Protein AF-N6Y306-F1 (afdb_monomer)

Structure (mmCIF, N/CA/C/O backbone):
data_AF-N6Y306-F1
#
_entry.id   AF-N6Y306-F1
#
loop_
_atom_site.group_PDB
_atom_site.id
_atom_site.type_symbol
_atom_site.label_atom_id
_atom_site.label_alt_id
_atom_site.label_comp_id
_atom_site.label_asym_id
_atom_site.label_entity_id
_atom_site.label_seq_id
_atom_site.pdbx_PDB_ins_code
_atom_site.Cartn_x
_atom_site.Cartn_y
_atom_site.Cartn_z
_atom_site.occupancy
_atom_site.B_iso_or_equiv
_atom_site.auth_seq_id
_atom_site.auth_comp_id
_atom_site.auth_asym_id
_atom_site.auth_atom_id
_atom_site.pdbx_PDB_model_num
ATOM 1 N N . MET A 1 1 ? 20.147 -18.428 0.862 1.00 45.97 1 MET A N 1
ATOM 2 C CA . MET A 1 1 ? 18.805 -18.594 1.454 1.00 45.97 1 MET A CA 1
ATOM 3 C C . MET A 1 1 ? 18.161 -17.223 1.355 1.00 45.97 1 MET A C 1
ATOM 5 O O . MET A 1 1 ? 18.716 -16.315 1.949 1.00 45.97 1 MET A O 1
ATOM 9 N N . ASN A 1 2 ? 17.146 -17.030 0.504 1.00 63.59 2 ASN A N 1
ATOM 10 C CA . ASN A 1 2 ? 16.482 -15.723 0.406 1.00 63.59 2 ASN A CA 1
ATOM 11 C C . ASN A 1 2 ? 15.569 -15.566 1.619 1.00 63.59 2 ASN A C 1
ATOM 13 O O . ASN A 1 2 ? 14.718 -16.428 1.845 1.00 63.59 2 ASN A O 1
ATOM 17 N N . ASP A 1 3 ? 15.765 -14.494 2.378 1.00 89.31 3 ASP A N 1
ATOM 18 C CA . ASP A 1 3 ? 14.859 -14.102 3.453 1.00 89.31 3 ASP A CA 1
ATOM 19 C C . ASP A 1 3 ? 13.482 -13.689 2.877 1.00 89.31 3 ASP A C 1
ATOM 21 O O . ASP A 1 3 ? 13.338 -13.401 1.681 1.00 89.31 3 ASP A O 1
ATOM 25 N N . LEU A 1 4 ? 12.446 -13.680 3.719 1.00 89.75 4 LEU A N 1
ATOM 26 C CA . LEU A 1 4 ? 11.080 -13.276 3.391 1.00 89.75 4 LEU A CA 1
ATOM 27 C C . LEU A 1 4 ? 11.039 -11.922 2.674 1.00 89.75 4 LEU A C 1
ATOM 29 O O . LEU A 1 4 ? 10.284 -11.775 1.710 1.00 89.75 4 LEU A O 1
ATOM 33 N N . ALA A 1 5 ? 11.849 -10.952 3.108 1.00 91.88 5 ALA A N 1
ATOM 34 C CA . ALA A 1 5 ? 11.883 -9.629 2.496 1.00 91.88 5 ALA A CA 1
ATOM 35 C C . ALA A 1 5 ? 12.309 -9.682 1.019 1.00 91.88 5 ALA A C 1
ATOM 37 O O . ALA A 1 5 ? 11.678 -9.049 0.164 1.00 91.88 5 ALA A O 1
ATOM 38 N N . ASP A 1 6 ? 13.318 -10.492 0.694 1.00 91.81 6 ASP A N 1
ATOM 39 C CA . ASP A 1 6 ? 13.775 -10.692 -0.682 1.00 91.81 6 ASP A CA 1
ATOM 40 C C . ASP A 1 6 ? 12.754 -11.466 -1.512 1.00 91.81 6 ASP A C 1
ATOM 42 O O . ASP A 1 6 ? 12.510 -11.130 -2.673 1.00 91.81 6 ASP A O 1
ATOM 46 N N . GLY A 1 7 ? 12.135 -12.499 -0.934 1.00 95.06 7 GLY A N 1
ATOM 47 C CA . GLY A 1 7 ? 11.074 -13.259 -1.598 1.00 95.06 7 GLY A CA 1
ATOM 48 C C . GLY A 1 7 ? 9.871 -12.381 -1.949 1.00 95.06 7 GLY A C 1
ATOM 49 O O . GLY A 1 7 ? 9.365 -12.429 -3.073 1.00 95.06 7 GLY A O 1
ATOM 50 N N . PHE A 1 8 ? 9.455 -11.523 -1.017 1.00 95.25 8 PHE A N 1
ATOM 51 C CA . PHE A 1 8 ? 8.360 -10.581 -1.218 1.00 95.25 8 PHE A CA 1
ATOM 52 C C . PHE A 1 8 ? 8.678 -9.554 -2.310 1.00 95.25 8 PHE A C 1
ATOM 54 O O . PHE A 1 8 ? 7.864 -9.338 -3.210 1.00 95.25 8 PHE A O 1
ATOM 61 N N . ALA A 1 9 ? 9.879 -8.970 -2.294 1.00 95.69 9 ALA A N 1
ATOM 62 C CA . ALA A 1 9 ? 10.295 -8.021 -3.321 1.00 95.69 9 ALA A CA 1
ATOM 63 C C . ALA A 1 9 ? 10.362 -8.652 -4.719 1.00 95.69 9 ALA A C 1
ATOM 65 O O . ALA A 1 9 ? 9.861 -8.058 -5.673 1.00 95.69 9 ALA A O 1
ATOM 66 N N . HIS A 1 10 ? 10.899 -9.870 -4.848 1.00 96.31 10 HIS A N 1
ATOM 67 C CA . HIS A 1 10 ? 10.896 -10.594 -6.123 1.00 96.31 10 HIS A CA 1
ATOM 68 C C . HIS A 1 10 ? 9.480 -10.884 -6.624 1.00 96.31 10 HIS A C 1
ATOM 70 O O . HIS A 1 10 ? 9.212 -10.732 -7.815 1.00 96.31 10 HIS A O 1
ATOM 76 N N . HIS A 1 11 ? 8.562 -11.265 -5.733 1.00 97.12 11 HIS A N 1
ATOM 77 C CA . HIS A 1 11 ? 7.173 -11.507 -6.110 1.00 97.12 11 HIS A CA 1
ATOM 78 C C . HIS A 1 11 ? 6.500 -10.240 -6.657 1.00 97.12 11 HIS A C 1
ATOM 80 O O . HIS A 1 11 ? 5.864 -10.284 -7.712 1.00 97.12 11 HIS A O 1
ATOM 86 N N . LEU A 1 12 ? 6.681 -9.098 -5.986 1.00 97.44 12 LEU A N 1
ATOM 87 C CA . LEU A 1 12 ? 6.119 -7.830 -6.454 1.00 97.44 12 LEU A CA 1
ATOM 88 C C . LEU A 1 12 ? 6.773 -7.332 -7.746 1.00 97.44 12 LEU A C 1
ATOM 90 O O . LEU A 1 12 ? 6.079 -6.766 -8.588 1.00 97.44 12 LEU A O 1
ATOM 94 N N . LEU A 1 13 ? 8.072 -7.573 -7.943 1.00 97.56 13 LEU A N 1
ATOM 95 C CA . LEU A 1 13 ? 8.738 -7.285 -9.213 1.00 97.56 13 LEU A CA 1
ATOM 96 C C . LEU A 1 13 ? 8.179 -8.128 -10.360 1.00 97.56 13 LEU A C 1
ATOM 98 O O . LEU A 1 13 ? 7.869 -7.572 -11.407 1.00 97.56 13 LEU A O 1
ATOM 102 N N . ALA A 1 14 ? 7.985 -9.434 -10.154 1.00 97.62 14 ALA A N 1
ATOM 103 C CA . ALA A 1 14 ? 7.394 -10.306 -11.168 1.00 97.62 14 ALA A CA 1
ATOM 104 C C . ALA A 1 14 ? 5.977 -9.846 -11.558 1.00 97.62 14 ALA A C 1
ATOM 106 O O . ALA A 1 14 ? 5.601 -9.895 -12.729 1.00 97.62 14 ALA A O 1
ATOM 107 N N . TRP A 1 15 ? 5.203 -9.343 -10.592 1.00 97.62 15 TRP A N 1
ATOM 108 C CA . TRP A 1 15 ? 3.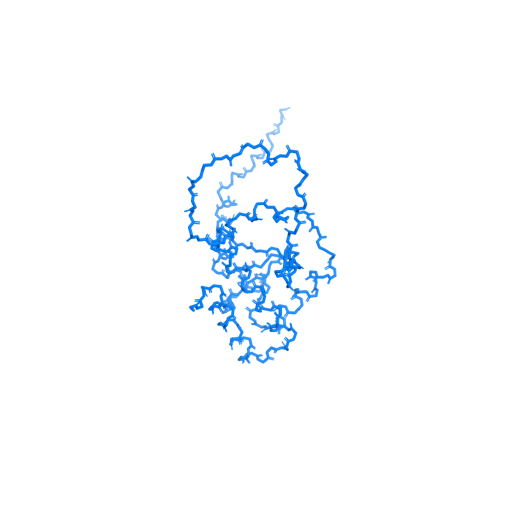909 -8.721 -10.866 1.00 97.62 15 TRP A CA 1
ATOM 109 C C . TRP A 1 15 ? 4.068 -7.423 -11.670 1.00 97.62 15 TRP A C 1
ATOM 111 O O . TRP A 1 15 ? 3.430 -7.261 -12.708 1.00 97.62 15 TRP A O 1
ATOM 121 N N . ALA A 1 16 ? 4.945 -6.514 -11.244 1.00 97.69 16 ALA A N 1
ATOM 122 C CA . ALA A 1 16 ? 5.197 -5.264 -11.959 1.00 97.69 16 ALA A CA 1
ATOM 123 C C . ALA A 1 16 ? 5.674 -5.502 -13.403 1.00 97.69 16 ALA A C 1
ATOM 125 O O . ALA A 1 16 ? 5.264 -4.784 -14.313 1.00 97.69 16 ALA A O 1
ATOM 126 N N . ASP A 1 17 ? 6.486 -6.536 -13.636 1.00 97.19 17 ASP A N 1
ATOM 127 C CA . ASP A 1 17 ? 6.906 -6.959 -14.973 1.00 97.19 17 ASP A CA 1
ATOM 128 C C . ASP A 1 17 ? 5.718 -7.443 -15.816 1.00 97.19 17 ASP A C 1
ATOM 130 O O . ASP A 1 17 ? 5.585 -7.039 -16.972 1.00 97.19 17 ASP A O 1
ATOM 134 N N . ALA A 1 18 ? 4.812 -8.241 -15.241 1.00 97.25 18 ALA A N 1
ATOM 135 C CA . ALA A 1 18 ? 3.587 -8.670 -15.919 1.00 97.25 18 ALA A CA 1
ATOM 136 C C . ALA A 1 18 ? 2.665 -7.489 -16.284 1.00 97.25 18 ALA A C 1
ATOM 138 O O . ALA A 1 18 ? 1.946 -7.552 -17.280 1.00 97.25 18 ALA A O 1
ATOM 139 N N . LEU A 1 19 ? 2.717 -6.401 -15.510 1.00 96.44 19 LEU A N 1
ATOM 140 C CA . LEU A 1 19 ? 2.020 -5.139 -15.781 1.00 96.44 19 LEU A CA 1
ATOM 141 C C . LEU A 1 19 ? 2.816 -4.176 -16.677 1.00 96.44 19 LEU A C 1
ATOM 143 O O . LEU A 1 19 ? 2.358 -3.064 -16.929 1.00 96.44 19 LEU A O 1
ATOM 147 N N . GLN A 1 20 ? 3.990 -4.588 -17.165 1.00 97.50 20 GLN A N 1
ATOM 148 C CA . GLN A 1 20 ? 4.873 -3.786 -18.017 1.00 97.50 20 GLN A CA 1
ATOM 149 C C . GLN A 1 20 ? 5.300 -2.456 -17.370 1.00 97.50 20 GLN A C 1
ATOM 151 O O . GLN A 1 20 ? 5.437 -1.430 -18.039 1.00 97.50 20 GLN A O 1
ATOM 156 N N . ALA A 1 21 ? 5.533 -2.473 -16.056 1.00 97.44 21 ALA A N 1
ATOM 157 C CA . ALA A 1 21 ? 5.920 -1.294 -15.296 1.00 97.44 21 ALA A CA 1
ATOM 158 C C . ALA A 1 21 ? 7.240 -0.661 -15.797 1.00 97.44 21 ALA A C 1
ATOM 160 O O . ALA A 1 21 ? 8.205 -1.374 -16.117 1.00 97.44 21 ALA A O 1
ATOM 161 N N . PRO A 1 22 ? 7.361 0.682 -15.774 1.00 97.25 22 PRO A N 1
ATOM 162 C CA . PRO A 1 22 ? 8.605 1.371 -16.106 1.00 97.25 22 PRO A CA 1
ATOM 163 C C . PRO A 1 22 ? 9.791 0.889 -15.257 1.00 97.25 22 PRO A C 1
ATOM 165 O O . PRO A 1 22 ? 9.647 0.568 -14.077 1.00 97.25 22 PRO A O 1
ATOM 168 N N . ALA A 1 23 ? 11.001 0.881 -15.827 1.00 93.31 23 ALA A N 1
ATOM 169 C CA . ALA A 1 23 ? 12.209 0.448 -15.110 1.00 93.31 23 ALA A CA 1
ATOM 170 C C . ALA A 1 23 ? 12.460 1.254 -13.819 1.00 93.31 23 ALA A C 1
ATOM 172 O O . ALA A 1 23 ? 12.786 0.675 -12.783 1.00 93.31 23 ALA A O 1
ATOM 173 N N . ALA A 1 24 ? 12.229 2.572 -13.857 1.00 92.31 24 ALA A N 1
ATOM 174 C CA . ALA A 1 24 ? 12.344 3.441 -12.685 1.00 92.31 24 ALA A CA 1
ATOM 175 C C . ALA A 1 24 ? 11.340 3.072 -11.574 1.00 92.31 24 ALA A C 1
ATOM 177 O O . ALA A 1 24 ? 11.692 3.085 -10.396 1.00 92.31 24 ALA A O 1
ATOM 178 N N . SER A 1 25 ? 10.114 2.683 -11.943 1.00 96.44 25 SER A N 1
ATOM 179 C CA . SER A 1 25 ? 9.092 2.208 -11.004 1.00 96.44 25 SER A CA 1
ATOM 180 C C . SER A 1 25 ? 9.474 0.876 -10.369 1.00 96.44 25 SER A C 1
ATOM 182 O O . SER A 1 25 ? 9.312 0.709 -9.164 1.00 96.44 25 SER A O 1
ATOM 184 N N . ARG A 1 26 ? 10.034 -0.055 -11.148 1.00 96.06 26 ARG A N 1
ATOM 185 C CA . ARG A 1 26 ? 10.479 -1.367 -10.652 1.00 96.06 26 ARG A CA 1
ATOM 186 C C . ARG A 1 26 ? 11.604 -1.244 -9.624 1.00 96.06 26 ARG A C 1
ATOM 188 O O . ARG A 1 26 ? 11.533 -1.870 -8.570 1.00 96.06 26 ARG A O 1
ATOM 195 N N . ALA A 1 27 ? 12.595 -0.387 -9.879 1.00 90.38 27 ALA A N 1
ATOM 196 C CA . ALA A 1 27 ? 13.688 -0.147 -8.934 1.00 90.38 27 ALA A CA 1
ATOM 197 C C . ALA A 1 27 ? 13.178 0.383 -7.579 1.00 90.38 27 ALA A C 1
ATOM 199 O O . ALA A 1 27 ? 13.559 -0.128 -6.523 1.00 90.38 27 ALA A O 1
ATOM 200 N N . VAL A 1 28 ? 12.268 1.363 -7.612 1.00 94.56 28 VAL A N 1
ATOM 201 C CA . VAL A 1 28 ? 11.642 1.915 -6.402 1.00 94.56 28 VAL A CA 1
ATOM 202 C C . VAL A 1 28 ? 10.768 0.873 -5.700 1.00 94.56 28 VAL A C 1
ATOM 204 O O . VAL A 1 28 ? 10.870 0.718 -4.484 1.00 94.56 28 VAL A O 1
ATOM 207 N N . LEU A 1 29 ? 9.960 0.118 -6.451 1.00 96.75 29 LEU A N 1
ATOM 208 C CA . LEU A 1 29 ? 9.079 -0.915 -5.906 1.00 96.75 29 LEU A CA 1
ATOM 209 C C . LEU A 1 29 ? 9.862 -1.997 -5.158 1.00 96.75 29 LEU A C 1
ATOM 211 O O . LEU A 1 29 ? 9.458 -2.377 -4.066 1.00 96.75 29 LEU A O 1
ATOM 215 N N . ALA A 1 30 ? 10.990 -2.466 -5.698 1.00 93.38 30 ALA A N 1
ATOM 216 C CA . ALA A 1 30 ? 11.820 -3.466 -5.026 1.00 93.38 30 ALA A CA 1
ATOM 217 C C . ALA A 1 30 ? 12.364 -2.975 -3.679 1.00 93.38 30 ALA A C 1
ATOM 219 O O . ALA A 1 30 ? 12.298 -3.705 -2.688 1.00 93.38 30 ALA A O 1
ATOM 220 N N . SER A 1 31 ? 12.875 -1.740 -3.630 1.00 91.44 31 SER A N 1
ATOM 221 C CA . SER A 1 31 ? 13.352 -1.143 -2.377 1.00 91.44 31 SER A CA 1
ATOM 222 C C . SER A 1 31 ? 12.212 -0.991 -1.366 1.00 91.44 31 SER A C 1
ATOM 224 O O . SER A 1 31 ? 12.323 -1.439 -0.224 1.00 91.44 31 SER A O 1
ATOM 226 N N . ALA A 1 32 ? 11.076 -0.442 -1.805 1.00 95.38 32 ALA A N 1
ATOM 227 C CA . ALA A 1 32 ? 9.897 -0.254 -0.968 1.00 95.38 32 ALA A CA 1
ATOM 228 C C . ALA A 1 32 ? 9.340 -1.584 -0.436 1.00 95.38 32 ALA A C 1
ATOM 230 O O . ALA A 1 32 ? 9.010 -1.677 0.742 1.00 95.38 32 ALA A O 1
ATOM 231 N N . ALA A 1 33 ? 9.288 -2.623 -1.274 1.00 95.50 33 ALA A N 1
ATOM 232 C CA . ALA A 1 33 ? 8.800 -3.948 -0.910 1.00 95.50 33 ALA A CA 1
ATOM 233 C C . ALA A 1 33 ? 9.663 -4.598 0.176 1.00 95.50 33 ALA A C 1
ATOM 235 O O . ALA A 1 33 ? 9.122 -5.047 1.186 1.00 95.50 33 ALA A O 1
ATOM 236 N N . ARG A 1 34 ? 10.995 -4.597 0.010 1.00 93.88 34 ARG A N 1
ATOM 237 C CA . ARG A 1 34 ? 11.908 -5.125 1.038 1.00 93.88 34 ARG A CA 1
ATOM 238 C C . ARG A 1 34 ? 11.744 -4.380 2.356 1.00 93.88 34 ARG A C 1
ATOM 240 O O . ARG A 1 34 ? 11.560 -5.007 3.391 1.00 93.88 34 ARG A O 1
ATOM 247 N N . ARG A 1 35 ? 11.757 -3.043 2.322 1.00 93.06 35 ARG A N 1
ATOM 248 C CA . ARG A 1 35 ? 11.661 -2.213 3.535 1.00 93.06 35 ARG A CA 1
ATOM 249 C C . ARG A 1 35 ? 10.311 -2.364 4.227 1.00 93.06 35 ARG A C 1
ATOM 251 O O . ARG A 1 35 ? 10.272 -2.437 5.447 1.00 93.06 35 ARG A O 1
ATOM 258 N N . LEU A 1 36 ? 9.220 -2.477 3.471 1.00 95.12 36 LEU A N 1
ATOM 259 C CA . LEU A 1 36 ? 7.900 -2.765 4.029 1.00 95.12 36 LEU A CA 1
ATOM 260 C C . LEU A 1 36 ? 7.847 -4.157 4.671 1.00 95.12 36 LEU A C 1
ATOM 262 O O . LEU A 1 36 ? 7.261 -4.296 5.742 1.00 95.12 36 LEU A O 1
ATOM 266 N N . ALA A 1 37 ? 8.450 -5.174 4.049 1.00 94.06 37 ALA A N 1
ATOM 267 C CA . ALA A 1 37 ? 8.511 -6.518 4.618 1.00 94.06 37 ALA A CA 1
ATOM 268 C C . ALA A 1 37 ? 9.315 -6.547 5.927 1.00 94.06 37 ALA A C 1
ATOM 270 O O . ALA A 1 37 ? 8.813 -7.077 6.914 1.00 94.06 37 ALA A O 1
ATOM 271 N N . LEU A 1 38 ? 10.490 -5.906 5.958 1.00 92.62 38 LEU A N 1
ATOM 272 C CA . LEU A 1 38 ? 11.317 -5.772 7.166 1.00 92.62 38 LEU A CA 1
ATOM 273 C C . LEU A 1 38 ? 10.594 -4.991 8.273 1.00 92.62 38 LEU A C 1
ATOM 275 O O . LEU A 1 38 ? 10.545 -5.424 9.422 1.00 92.62 38 LEU A O 1
ATOM 279 N N . ALA A 1 39 ? 9.966 -3.866 7.923 1.00 91.06 39 ALA A N 1
ATOM 280 C CA . ALA A 1 39 ? 9.176 -3.091 8.872 1.00 91.06 39 ALA A CA 1
ATOM 281 C C . ALA A 1 39 ? 8.006 -3.924 9.422 1.00 91.06 39 ALA A C 1
ATOM 283 O O . ALA A 1 39 ? 7.726 -3.898 10.617 1.00 91.06 39 ALA A O 1
ATOM 284 N N . THR A 1 40 ? 7.359 -4.723 8.570 1.00 92.50 40 THR A N 1
ATOM 285 C CA . THR A 1 40 ? 6.266 -5.611 8.979 1.00 92.50 40 THR A CA 1
ATOM 286 C C . THR A 1 40 ? 6.741 -6.720 9.915 1.00 92.50 40 THR A C 1
ATOM 288 O O . THR A 1 40 ? 6.062 -6.994 10.905 1.00 92.50 40 THR A O 1
ATOM 291 N N . SER A 1 41 ? 7.898 -7.343 9.657 1.00 90.94 41 SER A N 1
ATOM 292 C CA . SER A 1 41 ? 8.471 -8.339 10.574 1.00 90.94 41 SER A CA 1
ATOM 293 C C . SER A 1 41 ? 8.879 -7.728 11.916 1.00 90.94 41 SER A C 1
ATOM 295 O O . SER A 1 41 ? 8.764 -8.400 12.934 1.00 90.94 41 SER A O 1
ATOM 297 N N . ALA A 1 42 ? 9.255 -6.445 11.932 1.00 88.75 42 ALA A N 1
ATOM 298 C CA . ALA A 1 42 ? 9.495 -5.666 13.149 1.00 88.75 42 ALA A CA 1
ATOM 299 C C . ALA A 1 42 ? 8.201 -5.166 13.837 1.00 88.75 42 ALA A C 1
ATOM 301 O O . ALA A 1 42 ? 8.260 -4.486 14.858 1.00 88.75 42 ALA A O 1
ATOM 302 N N . GLY A 1 43 ? 7.017 -5.499 13.306 1.00 92.12 43 GLY A N 1
ATOM 303 C CA . GLY A 1 43 ? 5.718 -5.169 13.906 1.00 92.12 43 GLY A CA 1
ATOM 304 C C . GLY A 1 43 ? 5.078 -3.865 13.419 1.00 92.12 43 GLY A C 1
ATOM 305 O O . GLY A 1 43 ? 4.007 -3.495 13.904 1.00 92.12 43 GLY A O 1
ATOM 306 N N . HIS A 1 44 ? 5.671 -3.174 12.444 1.00 93.31 44 HIS A N 1
ATOM 307 C CA . HIS A 1 44 ? 5.072 -1.984 11.843 1.00 93.31 44 HIS A CA 1
ATOM 308 C C . HIS A 1 44 ? 3.974 -2.349 10.834 1.00 93.31 44 HIS A C 1
ATOM 310 O O . HIS A 1 44 ? 4.104 -3.256 10.016 1.00 93.31 44 HIS A O 1
ATOM 316 N N . VAL A 1 45 ? 2.875 -1.597 10.851 1.00 95.62 45 VAL A N 1
ATOM 317 C CA . VAL A 1 45 ? 1.730 -1.810 9.944 1.00 95.62 45 VAL A CA 1
ATOM 318 C C . VAL A 1 45 ? 1.967 -1.164 8.571 1.00 95.62 45 VAL A C 1
ATOM 320 O O . VAL A 1 45 ? 1.483 -1.658 7.549 1.00 95.62 45 VAL A O 1
ATOM 323 N N . CYS A 1 46 ? 2.732 -0.073 8.549 1.00 95.50 46 CYS A N 1
ATOM 324 C CA . CYS A 1 46 ? 3.053 0.720 7.370 1.00 95.50 46 CYS A CA 1
ATOM 325 C C . CYS A 1 46 ? 4.430 1.357 7.471 1.00 95.50 46 CYS A C 1
ATOM 327 O O . CYS A 1 46 ? 5.003 1.452 8.555 1.00 95.50 46 CYS A O 1
ATOM 329 N N . ILE A 1 47 ? 4.898 1.884 6.343 1.00 93.62 47 ILE A N 1
ATOM 330 C CA . ILE A 1 47 ? 6.115 2.688 6.260 1.00 93.62 47 ILE A CA 1
ATOM 331 C C . ILE A 1 47 ? 5.823 4.026 5.561 1.00 93.62 47 ILE A C 1
ATOM 333 O O . ILE A 1 47 ? 5.182 4.021 4.507 1.00 93.62 47 ILE A O 1
ATOM 337 N N . PRO A 1 48 ? 6.249 5.180 6.109 1.00 92.19 48 PRO A N 1
ATOM 338 C CA . PRO A 1 48 ? 6.136 6.455 5.404 1.00 92.19 48 PRO A CA 1
ATOM 339 C C . PRO A 1 48 ? 7.102 6.508 4.209 1.00 92.19 48 PRO A C 1
ATOM 341 O O . PRO A 1 48 ? 8.228 6.013 4.296 1.00 92.19 48 PRO A O 1
ATOM 344 N N . LEU A 1 49 ? 6.704 7.147 3.103 1.00 91.88 49 LEU A N 1
ATOM 345 C CA . LEU A 1 49 ? 7.547 7.296 1.908 1.00 91.88 49 LEU A CA 1
ATOM 346 C C . LEU A 1 49 ? 8.847 8.042 2.214 1.00 91.88 49 LEU A C 1
ATOM 348 O O . LEU A 1 49 ? 9.884 7.701 1.656 1.00 91.88 49 LEU A O 1
ATOM 352 N N . ALA A 1 50 ? 8.808 9.000 3.142 1.00 85.44 50 ALA A N 1
ATOM 353 C CA . ALA A 1 50 ? 9.990 9.706 3.630 1.00 85.44 50 ALA A CA 1
ATOM 354 C C . ALA A 1 50 ? 11.071 8.744 4.144 1.00 85.44 50 ALA A C 1
ATOM 356 O O . ALA A 1 50 ? 12.247 8.893 3.819 1.00 85.44 50 ALA A O 1
ATOM 357 N N . ALA A 1 51 ? 10.671 7.689 4.863 1.00 82.25 51 ALA A N 1
ATOM 358 C CA . ALA A 1 51 ? 11.623 6.712 5.360 1.00 82.25 51 ALA A CA 1
ATOM 359 C C . ALA A 1 51 ? 12.277 5.934 4.217 1.00 82.25 51 ALA A C 1
ATOM 361 O O . ALA A 1 51 ? 13.377 5.452 4.420 1.00 82.25 51 ALA A O 1
ATOM 362 N N . LEU A 1 52 ? 11.664 5.794 3.029 1.00 84.31 52 LEU A N 1
ATOM 363 C CA . LEU A 1 52 ? 12.248 5.089 1.868 1.00 84.31 52 LEU A CA 1
ATOM 364 C C . LEU A 1 52 ? 13.501 5.769 1.291 1.00 84.31 52 LEU A C 1
ATOM 366 O O . LEU A 1 52 ? 14.178 5.153 0.468 1.00 84.31 52 LEU A O 1
ATOM 370 N N . ASN A 1 53 ? 13.810 6.996 1.724 1.00 68.81 53 ASN A N 1
ATOM 371 C CA . ASN A 1 53 ? 14.947 7.782 1.247 1.00 68.81 53 ASN A CA 1
ATOM 372 C C . ASN A 1 53 ? 16.287 7.414 1.893 1.00 68.81 53 ASN A C 1
ATOM 374 O O . ASN A 1 53 ? 17.343 7.783 1.382 1.00 68.81 53 ASN A O 1
ATOM 378 N N . GLU A 1 54 ? 16.270 6.701 3.019 1.00 52.78 54 GLU A N 1
ATOM 379 C CA . GLU A 1 54 ? 17.505 6.381 3.725 1.00 52.78 54 GLU A CA 1
ATOM 380 C C . GLU A 1 54 ? 18.257 5.261 3.007 1.00 52.78 54 GLU A C 1
ATOM 382 O O . GLU A 1 54 ? 18.003 4.073 3.203 1.00 52.78 54 GLU A O 1
ATOM 387 N N . GLY A 1 55 ? 19.152 5.700 2.120 1.00 42.84 55 GLY A N 1
ATOM 388 C CA . GLY A 1 55 ? 20.406 5.043 1.794 1.00 42.84 55 GLY A CA 1
ATOM 389 C C . GLY A 1 55 ? 20.282 3.633 1.236 1.00 42.84 55 GLY A C 1
ATOM 390 O O . GLY A 1 55 ? 20.397 2.642 1.951 1.00 42.84 55 GLY A O 1
ATOM 391 N N . GLY A 1 56 ? 20.238 3.528 -0.091 1.00 34.41 56 GLY A N 1
ATOM 392 C CA . GLY A 1 56 ? 20.861 2.397 -0.773 1.00 34.41 56 GLY A CA 1
ATOM 393 C C . GLY A 1 56 ? 22.379 2.422 -0.562 1.00 34.41 56 GLY A C 1
ATOM 394 O O . GLY A 1 56 ? 23.105 2.774 -1.479 1.00 34.41 56 GLY A O 1
ATOM 395 N N . ALA A 1 57 ? 22.840 2.104 0.646 1.00 31.47 57 ALA A N 1
ATOM 396 C CA . ALA A 1 57 ? 24.211 1.755 0.992 1.00 31.47 57 ALA A CA 1
ATOM 397 C C . ALA A 1 57 ? 24.222 1.277 2.448 1.00 31.47 57 ALA A C 1
ATOM 399 O O . ALA A 1 57 ? 23.977 2.055 3.365 1.00 31.47 57 ALA A O 1
ATOM 400 N N . ALA A 1 58 ? 24.582 0.016 2.668 1.00 35.50 58 ALA A N 1
ATOM 401 C CA . ALA A 1 58 ? 25.339 -0.336 3.858 1.00 35.50 58 ALA A CA 1
ATOM 402 C C . ALA A 1 58 ? 26.674 0.431 3.776 1.00 35.50 58 ALA A C 1
ATOM 404 O O . ALA A 1 58 ? 27.651 -0.060 3.219 1.00 35.50 58 ALA A O 1
ATOM 405 N N . GLY A 1 59 ? 26.661 1.694 4.195 1.00 28.12 59 GLY A N 1
ATOM 406 C CA . GLY A 1 59 ? 27.825 2.552 4.342 1.00 28.12 59 GLY A CA 1
ATOM 407 C C . GLY A 1 59 ? 28.029 2.779 5.828 1.00 28.12 59 GLY A C 1
ATOM 408 O O . GLY A 1 59 ? 27.127 3.275 6.493 1.00 28.12 59 GLY A O 1
ATOM 409 N N . GLU A 1 60 ? 29.177 2.324 6.319 1.00 30.00 60 GLU A N 1
ATOM 410 C CA . GLU A 1 60 ? 29.738 2.516 7.656 1.00 30.00 60 GLU A CA 1
ATOM 411 C C . GLU A 1 60 ? 29.054 3.595 8.508 1.00 30.00 60 GLU A C 1
ATOM 413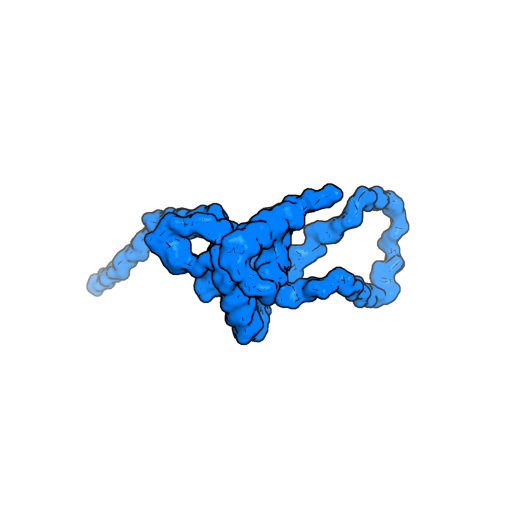 O O . GLU A 1 60 ? 29.262 4.793 8.320 1.00 30.00 60 GLU A O 1
ATOM 418 N N . ILE A 1 61 ? 28.343 3.162 9.550 1.00 37.69 61 ILE A N 1
ATOM 419 C CA . ILE A 1 61 ? 28.239 3.965 10.766 1.00 37.69 61 ILE A CA 1
ATOM 420 C C . ILE A 1 61 ? 29.588 3.827 11.483 1.00 37.69 61 ILE A C 1
ATOM 422 O O . ILE A 1 61 ? 29.731 3.071 12.443 1.00 37.69 61 ILE A O 1
ATOM 426 N N . THR A 1 62 ? 30.614 4.543 11.024 1.00 33.72 62 THR A N 1
ATOM 427 C CA . THR A 1 62 ? 31.743 4.898 11.889 1.00 33.72 62 THR A CA 1
ATOM 428 C C . THR A 1 62 ? 31.258 5.991 12.831 1.00 33.72 62 THR A C 1
ATOM 430 O O . THR A 1 62 ? 31.511 7.180 12.661 1.00 33.72 62 THR A O 1
ATOM 433 N N . ARG A 1 63 ? 30.513 5.581 13.862 1.00 33.12 63 ARG A N 1
ATOM 434 C CA . ARG A 1 63 ? 30.342 6.418 15.044 1.00 33.12 63 ARG A CA 1
ATOM 435 C C . ARG A 1 63 ? 31.690 6.410 15.754 1.00 33.12 63 ARG A C 1
ATOM 437 O O . ARG A 1 63 ? 32.015 5.437 16.429 1.00 33.12 63 ARG A O 1
ATOM 444 N N . GLU A 1 64 ? 32.487 7.462 15.586 1.00 28.72 64 GLU A N 1
ATOM 445 C CA . GLU A 1 64 ? 33.603 7.711 16.497 1.00 28.72 64 GLU A CA 1
ATOM 446 C C . GLU A 1 64 ? 33.046 7.712 17.925 1.00 28.72 64 GLU A C 1
ATOM 448 O O . GLU A 1 64 ? 32.251 8.569 18.319 1.00 28.72 64 GLU A O 1
ATOM 453 N N . VAL A 1 65 ? 33.412 6.690 18.694 1.00 34.56 65 VAL A N 1
ATOM 454 C CA . VAL A 1 65 ? 33.178 6.661 20.132 1.00 34.56 65 VAL A CA 1
ATOM 455 C C . VAL A 1 65 ? 34.293 7.503 20.748 1.00 34.56 65 VAL A C 1
ATOM 457 O O . VAL A 1 65 ? 35.462 7.165 20.552 1.00 34.56 65 VAL A O 1
ATOM 460 N N . PRO A 1 66 ? 33.997 8.591 21.484 1.00 33.59 66 PRO A N 1
ATOM 461 C CA . PRO A 1 66 ? 35.029 9.308 22.217 1.00 33.59 66 PRO A CA 1
ATOM 462 C C . PRO A 1 66 ? 35.741 8.328 23.153 1.00 33.59 66 PRO A C 1
ATOM 464 O O . PRO A 1 66 ? 35.084 7.613 23.913 1.00 33.59 66 PRO A O 1
ATOM 467 N N . ALA A 1 67 ? 37.076 8.315 23.114 1.00 37.25 67 ALA A N 1
ATOM 468 C CA . ALA A 1 67 ? 37.956 7.359 23.800 1.00 37.25 67 ALA A CA 1
ATOM 469 C C . ALA A 1 67 ? 37.819 7.301 25.343 1.00 37.25 67 ALA A C 1
ATOM 471 O O . ALA A 1 67 ? 38.553 6.573 26.000 1.00 37.25 67 ALA A O 1
ATOM 472 N N . ALA A 1 68 ? 36.880 8.041 25.935 1.00 39.56 68 ALA A N 1
ATOM 473 C CA . ALA A 1 68 ? 36.633 8.083 27.371 1.00 39.56 68 ALA A CA 1
ATOM 474 C C . ALA A 1 68 ? 35.710 6.963 27.892 1.00 39.56 68 ALA A C 1
ATOM 476 O O . ALA A 1 68 ? 35.688 6.730 29.094 1.00 39.56 68 ALA A O 1
ATOM 477 N N . PHE A 1 69 ? 34.963 6.265 27.026 1.00 39.12 69 PHE A N 1
ATOM 478 C CA . PHE A 1 69 ? 34.016 5.211 27.442 1.00 39.12 69 PHE A CA 1
ATOM 479 C C . PHE A 1 69 ? 34.529 3.774 27.232 1.00 39.12 69 PHE A C 1
ATOM 481 O O . PHE A 1 69 ? 33.794 2.826 27.482 1.00 39.12 69 PHE A O 1
ATOM 488 N N . ALA A 1 70 ? 35.770 3.596 26.763 1.00 38.53 70 ALA A N 1
ATOM 489 C CA . ALA A 1 70 ? 36.335 2.283 26.421 1.00 38.53 70 ALA A CA 1
ATOM 490 C C . ALA A 1 70 ? 37.063 1.573 27.581 1.00 38.53 70 ALA A C 1
ATOM 492 O O . ALA A 1 70 ? 37.557 0.463 27.401 1.00 38.53 70 ALA A O 1
ATOM 493 N N . ALA A 1 71 ? 37.152 2.190 28.759 1.00 34.66 71 ALA A N 1
ATOM 494 C CA . ALA A 1 71 ? 37.809 1.598 29.919 1.00 34.66 71 ALA A CA 1
ATOM 495 C C . ALA A 1 71 ? 36.748 1.125 30.919 1.00 34.66 71 ALA A C 1
ATOM 497 O O . ALA A 1 71 ? 36.303 1.923 31.733 1.00 34.66 71 ALA A O 1
ATOM 498 N N . ASP A 1 72 ? 36.297 -0.123 30.757 1.00 38.47 72 ASP A N 1
ATOM 499 C CA . ASP A 1 72 ? 35.787 -1.038 31.802 1.00 38.47 72 ASP A CA 1
ATOM 500 C C . ASP A 1 72 ? 34.644 -1.922 31.282 1.00 38.47 72 ASP A C 1
ATOM 502 O O . ASP A 1 72 ? 33.505 -1.790 31.712 1.00 38.47 72 ASP A O 1
ATOM 506 N N . MET A 1 73 ? 34.944 -2.867 30.383 1.00 34.22 73 MET A N 1
ATOM 507 C CA . MET A 1 73 ? 34.185 -4.123 30.281 1.00 34.22 73 MET A CA 1
ATOM 508 C C . MET A 1 73 ? 35.123 -5.244 29.815 1.00 34.22 73 MET A C 1
ATOM 510 O O . MET A 1 73 ? 35.313 -5.468 28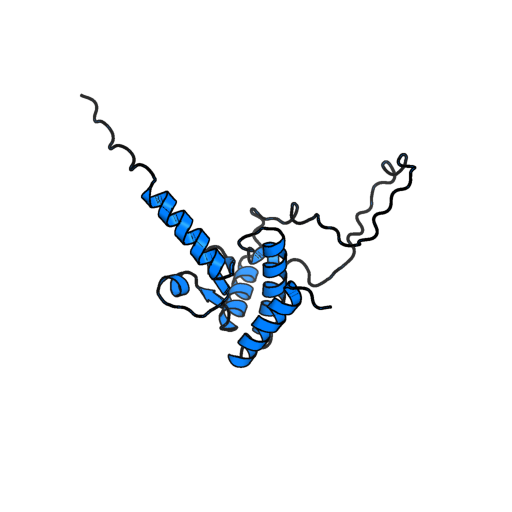.623 1.00 34.22 73 MET A O 1
ATOM 514 N N . ASP A 1 74 ? 35.730 -5.921 30.786 1.00 35.41 74 ASP A N 1
ATOM 515 C CA . ASP A 1 74 ? 36.472 -7.170 30.614 1.00 35.41 74 ASP A CA 1
ATOM 516 C C . ASP A 1 74 ? 35.503 -8.330 30.921 1.00 35.41 74 ASP A C 1
ATOM 518 O O . ASP A 1 74 ? 34.893 -8.335 31.994 1.00 35.41 74 ASP A O 1
ATOM 522 N N . GLY A 1 75 ? 35.318 -9.283 29.998 1.00 33.06 75 GLY A N 1
ATOM 523 C CA . GLY A 1 75 ? 34.605 -10.539 30.289 1.00 33.06 75 GLY A CA 1
ATOM 524 C C . GLY A 1 75 ? 33.617 -11.053 29.236 1.00 33.06 75 GLY A C 1
ATOM 525 O O . GLY A 1 75 ? 32.419 -10.817 29.333 1.00 33.06 75 GLY A O 1
ATOM 526 N N . ASP A 1 76 ? 34.163 -11.796 28.271 1.00 43.78 76 ASP A N 1
ATOM 527 C CA . ASP A 1 76 ? 33.643 -13.014 27.620 1.00 43.78 76 ASP A CA 1
ATOM 528 C C . ASP A 1 76 ? 32.143 -13.361 27.774 1.00 43.78 76 ASP A C 1
ATOM 530 O O . ASP A 1 76 ? 31.720 -13.877 28.805 1.00 43.78 76 ASP A O 1
ATOM 534 N N . LEU A 1 77 ? 31.376 -13.138 26.698 1.00 37.78 77 LEU A N 1
ATOM 535 C CA . LEU A 1 77 ? 30.212 -13.923 26.251 1.00 37.78 77 LEU A CA 1
ATOM 536 C C . LEU A 1 77 ? 29.817 -13.413 24.851 1.00 37.78 77 LEU A C 1
ATOM 538 O O . LEU A 1 77 ? 29.085 -12.435 24.709 1.00 37.78 77 LEU A O 1
ATOM 542 N N . ALA A 1 78 ? 30.328 -14.051 23.798 1.00 38.00 78 ALA A N 1
ATOM 543 C CA . ALA A 1 78 ? 29.910 -13.772 22.424 1.00 38.00 78 ALA A CA 1
ATOM 544 C C . ALA A 1 78 ? 28.636 -14.564 22.071 1.00 38.00 78 ALA A C 1
ATOM 546 O O . A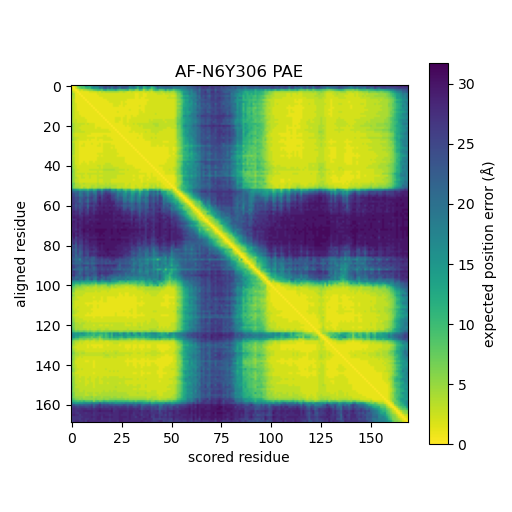LA A 1 78 ? 28.671 -15.795 22.140 1.00 38.00 78 ALA A O 1
ATOM 547 N N . PRO A 1 79 ? 27.542 -13.929 21.611 1.00 33.84 79 PRO A N 1
ATOM 548 C CA . PRO A 1 79 ? 26.579 -14.594 20.753 1.00 33.84 79 PRO A CA 1
ATOM 549 C C . PRO A 1 79 ? 26.995 -14.410 19.286 1.00 33.84 79 PRO A C 1
ATOM 551 O O . PRO A 1 79 ? 27.350 -13.320 18.828 1.00 33.84 79 PRO A O 1
ATOM 554 N N . ALA A 1 80 ? 27.030 -15.530 18.572 1.00 43.59 80 ALA A N 1
ATOM 555 C CA . ALA A 1 80 ? 27.353 -15.627 17.161 1.00 43.59 80 ALA A CA 1
ATOM 556 C C . ALA A 1 80 ? 26.078 -15.487 16.322 1.00 43.59 80 ALA A C 1
ATOM 558 O O . ALA A 1 80 ? 25.521 -16.483 15.870 1.00 43.59 80 ALA A O 1
ATOM 559 N N . ASP A 1 81 ? 25.644 -14.253 16.089 1.00 35.19 81 ASP A N 1
ATOM 560 C CA . ASP A 1 81 ? 24.560 -13.935 15.162 1.00 35.19 81 ASP A CA 1
ATOM 561 C C . ASP A 1 81 ? 24.571 -12.431 14.860 1.00 35.19 81 ASP A C 1
ATOM 563 O O . ASP A 1 81 ? 24.015 -11.589 15.558 1.00 35.19 81 ASP A O 1
ATOM 567 N N . GLY A 1 82 ? 25.299 -12.090 13.795 1.00 43.06 82 GLY A N 1
ATOM 568 C CA . GLY A 1 82 ? 25.454 -10.733 13.297 1.00 43.06 82 GLY A CA 1
ATOM 569 C C . GLY A 1 82 ? 24.222 -10.248 12.541 1.00 43.06 82 GLY A C 1
ATOM 570 O O . GLY A 1 82 ? 24.161 -10.350 11.319 1.00 43.06 82 GLY A O 1
ATOM 571 N N . GLN A 1 83 ? 23.290 -9.626 13.251 1.00 46.97 83 GLN A N 1
ATOM 572 C CA . GLN A 1 83 ? 22.465 -8.557 12.700 1.00 46.97 83 GLN A CA 1
ATOM 573 C C . GLN A 1 83 ? 22.040 -7.649 13.857 1.00 46.97 83 GLN A C 1
ATOM 575 O O . GLN A 1 83 ? 21.469 -8.112 14.837 1.00 46.97 83 GLN A O 1
ATOM 580 N N . SER A 1 84 ? 22.362 -6.359 13.763 1.00 41.56 84 SER A N 1
ATOM 581 C CA . SER A 1 84 ? 21.860 -5.347 14.691 1.00 41.56 84 SER A CA 1
ATOM 582 C C . SER A 1 84 ? 20.336 -5.288 14.571 1.00 41.56 84 SER A C 1
ATOM 584 O O . SER A 1 84 ? 19.807 -4.676 13.647 1.00 41.56 84 SER A O 1
ATOM 586 N N . ASP A 1 85 ? 19.641 -5.951 15.491 1.00 40.53 85 ASP A N 1
ATOM 587 C CA . ASP A 1 85 ? 18.177 -5.987 15.592 1.00 40.53 85 ASP A CA 1
ATOM 588 C C . ASP A 1 85 ? 17.594 -4.679 16.171 1.00 40.53 85 ASP A C 1
ATOM 590 O O . ASP A 1 85 ? 16.413 -4.571 16.490 1.00 40.53 85 ASP A O 1
ATOM 594 N N . ALA A 1 86 ? 18.420 -3.645 16.327 1.00 43.91 86 ALA A N 1
ATOM 595 C CA . ALA A 1 86 ? 18.028 -2.399 16.958 1.00 43.91 86 ALA A CA 1
ATOM 596 C C . ALA A 1 86 ? 18.681 -1.210 16.259 1.00 43.91 86 ALA A C 1
ATOM 598 O O . ALA A 1 86 ? 19.724 -0.721 16.682 1.00 43.91 86 ALA A O 1
ATOM 599 N N . ASP A 1 87 ? 18.011 -0.710 15.219 1.00 43.31 87 ASP A N 1
ATOM 600 C CA . ASP A 1 87 ? 17.844 0.744 15.144 1.00 43.31 87 ASP A CA 1
ATOM 601 C C . ASP A 1 87 ? 16.499 1.214 14.563 1.00 43.31 87 ASP A C 1
ATOM 603 O O . A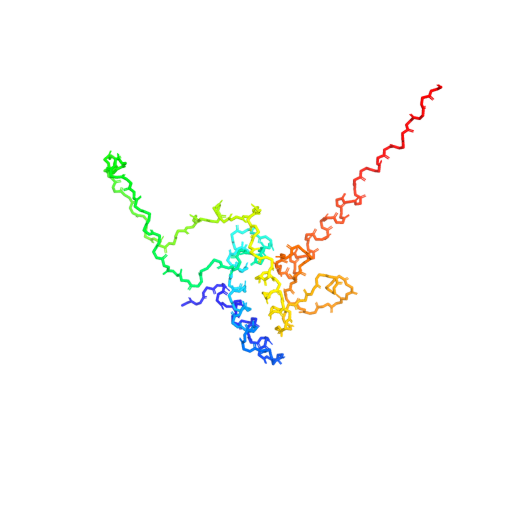SP A 1 87 ? 16.349 2.348 14.119 1.00 43.31 87 ASP A O 1
ATOM 607 N N . TRP A 1 88 ? 15.460 0.367 14.609 1.00 47.91 88 TRP A N 1
ATOM 608 C CA . TRP A 1 88 ? 14.094 0.755 14.215 1.00 47.91 88 TRP A CA 1
ATOM 609 C C . TRP A 1 88 ? 13.467 1.794 15.162 1.00 47.91 88 TRP A C 1
ATOM 611 O O . TRP A 1 88 ? 12.501 2.465 14.804 1.00 47.91 88 TRP A O 1
ATOM 621 N N . THR A 1 89 ? 14.040 1.963 16.357 1.00 44.78 89 THR A N 1
ATOM 622 C CA . THR A 1 89 ? 13.678 2.998 17.335 1.00 44.78 89 THR A CA 1
ATOM 623 C C . THR A 1 89 ? 14.212 4.392 17.006 1.00 44.78 89 THR A C 1
ATOM 625 O O . THR A 1 89 ? 13.660 5.354 17.540 1.00 44.78 89 THR A O 1
ATOM 628 N N . LEU A 1 90 ? 15.241 4.521 16.153 1.00 47.91 90 LEU A N 1
ATOM 629 C CA . LEU A 1 90 ? 15.819 5.816 15.758 1.00 47.91 90 LEU A CA 1
ATOM 630 C C . LEU A 1 90 ? 15.414 6.284 14.354 1.00 47.91 90 LEU A C 1
ATOM 632 O O . LEU A 1 90 ? 15.708 7.427 14.008 1.00 47.91 90 LEU A O 1
ATOM 636 N N . LEU A 1 91 ? 14.693 5.476 13.563 1.00 49.22 91 LEU A N 1
ATOM 637 C CA . LEU A 1 91 ? 14.068 6.008 12.348 1.00 49.22 91 LEU A CA 1
ATOM 638 C C . LEU A 1 91 ? 13.078 7.118 12.731 1.00 49.22 91 LEU A C 1
ATOM 640 O O . LEU A 1 91 ? 12.369 6.976 13.722 1.00 49.22 91 LEU A O 1
ATOM 644 N N . PRO A 1 92 ? 12.948 8.205 11.962 1.00 46.78 92 PRO A N 1
ATOM 645 C CA . PRO A 1 92 ? 11.979 9.255 12.244 1.00 46.78 92 PRO A CA 1
ATOM 646 C C . PRO A 1 92 ? 10.564 8.767 11.887 1.00 46.78 92 PRO A C 1
ATOM 648 O O . PRO A 1 92 ? 9.962 9.166 10.892 1.00 46.78 92 PRO A O 1
ATOM 651 N N . TRP A 1 93 ? 9.991 7.890 12.719 1.00 54.06 93 TRP A N 1
ATOM 652 C CA . TRP A 1 93 ? 8.587 7.460 12.642 1.00 54.06 93 TRP A CA 1
ATOM 653 C C . TRP A 1 93 ? 7.609 8.583 13.033 1.00 54.06 93 TRP A C 1
ATOM 655 O O . TRP A 1 93 ? 6.393 8.420 12.930 1.00 54.06 93 TRP A O 1
ATOM 665 N N . ALA A 1 94 ? 8.137 9.756 13.393 1.00 44.41 94 ALA A N 1
ATOM 666 C CA . ALA A 1 94 ? 7.404 10.999 13.536 1.00 44.41 94 ALA A CA 1
ATOM 667 C C . ALA A 1 94 ? 8.248 12.194 13.054 1.00 44.41 94 ALA A C 1
ATOM 669 O O . ALA A 1 94 ? 9.165 12.638 13.735 1.00 44.41 94 ALA A O 1
ATOM 670 N N . GLY A 1 95 ? 7.872 12.776 11.914 1.00 44.50 95 GLY A N 1
ATOM 671 C CA . GLY A 1 95 ? 7.960 14.230 11.751 1.00 44.50 95 GLY A CA 1
ATOM 672 C C . GLY A 1 95 ? 9.165 14.830 11.029 1.00 44.50 95 GLY A C 1
ATOM 673 O O . GLY A 1 95 ? 9.129 16.037 10.799 1.00 44.50 95 GLY A O 1
ATOM 674 N N . GLU A 1 96 ? 10.166 14.067 10.588 1.00 44.75 96 GLU A N 1
ATOM 675 C CA . GLU A 1 96 ? 11.113 14.618 9.609 1.00 44.75 96 GLU A CA 1
ATOM 676 C C . GLU A 1 96 ? 10.509 14.507 8.212 1.00 44.75 96 GLU A C 1
ATOM 678 O O . GLU A 1 96 ? 10.512 13.458 7.563 1.00 44.75 96 GLU A O 1
ATOM 683 N N . ALA A 1 97 ? 9.910 15.610 7.765 1.00 50.59 97 ALA A N 1
ATOM 684 C CA . ALA A 1 97 ? 9.452 15.743 6.398 1.00 50.59 97 ALA A CA 1
ATOM 685 C C . ALA A 1 97 ? 10.666 15.600 5.470 1.00 50.59 97 ALA A C 1
ATOM 687 O O . ALA A 1 97 ? 11.453 16.532 5.305 1.00 50.59 97 ALA A O 1
ATOM 688 N N . SER A 1 98 ? 10.804 14.439 4.824 1.00 57.00 98 SER A N 1
ATOM 689 C CA . SER A 1 98 ? 11.541 14.383 3.562 1.00 57.00 98 SER A CA 1
ATOM 690 C C . SER A 1 98 ? 11.028 15.496 2.652 1.00 57.00 98 SER A C 1
ATOM 692 O O . SER A 1 98 ? 9.840 15.827 2.694 1.00 57.00 98 SER A O 1
ATOM 694 N N . ALA A 1 99 ? 11.914 16.076 1.837 1.00 65.81 99 ALA A N 1
ATOM 695 C CA . ALA A 1 99 ? 11.533 17.135 0.907 1.00 65.81 99 ALA A CA 1
ATOM 696 C C . ALA A 1 99 ? 10.245 16.722 0.156 1.00 65.81 99 ALA A C 1
ATOM 698 O O . ALA A 1 99 ? 10.247 15.645 -0.440 1.00 65.81 99 ALA A O 1
ATOM 699 N N . PRO A 1 100 ? 9.157 17.520 0.176 1.00 72.75 100 PRO A N 1
ATOM 700 C CA . PRO A 1 100 ? 7.846 17.107 -0.345 1.00 72.75 100 PRO A CA 1
ATOM 701 C C . PRO A 1 100 ? 7.912 16.539 -1.770 1.00 72.75 100 PRO A C 1
ATOM 703 O O . PRO A 1 100 ? 7.366 15.481 -2.062 1.00 72.75 100 PRO A O 1
ATOM 706 N N . GLN A 1 101 ? 8.730 17.173 -2.612 1.00 80.38 101 GLN A N 1
ATOM 707 C CA . GLN A 1 101 ? 9.036 16.751 -3.981 1.00 80.38 101 GLN A CA 1
ATOM 708 C C . GLN A 1 101 ? 9.566 15.311 -4.112 1.00 80.38 101 GLN A C 1
ATOM 710 O O . GLN A 1 101 ? 9.300 14.639 -5.104 1.00 80.38 101 GLN A O 1
ATOM 715 N N . PHE A 1 102 ? 10.316 14.824 -3.122 1.00 83.50 102 PHE A N 1
ATOM 716 C CA . PHE A 1 102 ? 10.838 13.463 -3.115 1.00 83.50 102 PHE A CA 1
ATOM 717 C C . PHE A 1 102 ? 9.731 12.445 -2.824 1.00 83.50 102 PHE A C 1
ATOM 719 O O . PHE A 1 102 ? 9.642 11.417 -3.498 1.00 83.50 102 PHE A O 1
ATOM 726 N N . ALA A 1 103 ? 8.866 12.738 -1.847 1.00 87.31 103 ALA A N 1
ATOM 727 C CA . ALA A 1 103 ? 7.711 11.897 -1.548 1.00 87.31 103 ALA A CA 1
ATOM 728 C C . ALA A 1 103 ? 6.754 11.836 -2.750 1.00 87.31 103 ALA A C 1
ATOM 730 O O . ALA A 1 103 ? 6.323 10.744 -3.122 1.00 87.31 103 ALA A O 1
ATOM 731 N N . ASP A 1 104 ? 6.521 12.969 -3.420 1.00 91.69 104 ASP A N 1
ATOM 732 C CA . ASP A 1 104 ? 5.715 13.045 -4.644 1.00 91.69 104 ASP A CA 1
ATOM 733 C C . ASP A 1 104 ? 6.298 12.193 -5.779 1.00 91.69 104 ASP A C 1
ATOM 735 O O . ASP A 1 104 ? 5.577 11.451 -6.453 1.00 91.69 104 ASP A O 1
ATOM 739 N N . GLU A 1 105 ? 7.617 12.246 -5.983 1.00 92.94 105 GLU A N 1
ATOM 740 C CA . GLU A 1 105 ? 8.287 11.440 -7.001 1.00 92.94 105 GLU A CA 1
ATOM 741 C C . GLU A 1 105 ? 8.212 9.938 -6.687 1.00 92.94 105 GLU A C 1
ATOM 743 O O . GLU A 1 105 ? 7.914 9.128 -7.573 1.00 92.94 105 GLU A O 1
ATOM 748 N N . LEU A 1 106 ? 8.432 9.546 -5.428 1.00 94.62 106 LEU A N 1
ATOM 749 C CA . LEU A 1 106 ? 8.262 8.160 -4.991 1.00 94.62 106 LEU A CA 1
ATOM 750 C C . LEU A 1 106 ? 6.825 7.683 -5.178 1.00 94.62 106 LEU A C 1
ATOM 752 O O . LEU A 1 106 ? 6.617 6.606 -5.739 1.00 94.62 106 LEU A O 1
ATOM 756 N N . ARG A 1 107 ? 5.843 8.483 -4.750 1.00 96.56 107 ARG A N 1
ATOM 757 C CA . ARG A 1 107 ? 4.415 8.219 -4.943 1.00 96.56 107 ARG A CA 1
ATOM 758 C C . ARG A 1 107 ? 4.121 7.977 -6.416 1.00 96.56 107 ARG A C 1
ATOM 760 O O . ARG A 1 107 ? 3.567 6.935 -6.760 1.00 96.56 107 ARG A O 1
ATOM 767 N N . HIS A 1 108 ? 4.549 8.885 -7.292 1.00 96.94 108 HIS A N 1
ATOM 768 C CA . HIS A 1 108 ? 4.332 8.763 -8.730 1.00 96.94 108 HIS A CA 1
ATOM 769 C C . HIS A 1 108 ? 4.929 7.466 -9.292 1.00 96.94 108 HIS A C 1
ATOM 771 O O . HIS A 1 108 ? 4.246 6.717 -9.994 1.00 96.94 108 HIS A O 1
ATOM 777 N N . ARG A 1 109 ? 6.182 7.150 -8.942 1.00 97.38 109 ARG A N 1
ATOM 778 C CA . ARG A 1 109 ? 6.869 5.937 -9.412 1.00 97.38 109 ARG A CA 1
ATOM 779 C C . ARG A 1 109 ? 6.221 4.657 -8.881 1.00 97.38 109 ARG A C 1
ATOM 781 O O . ARG A 1 109 ? 6.096 3.697 -9.642 1.00 97.38 109 ARG A O 1
ATOM 788 N N . LEU A 1 110 ? 5.798 4.638 -7.616 1.00 97.81 110 LEU A N 1
ATOM 789 C CA . LEU A 1 110 ? 5.117 3.502 -6.992 1.00 97.81 110 LEU A CA 1
ATOM 790 C C . LEU A 1 110 ? 3.756 3.241 -7.639 1.00 97.81 110 LEU A C 1
ATOM 792 O O . LEU A 1 110 ? 3.470 2.099 -7.991 1.00 97.81 110 LEU A O 1
ATOM 796 N N . LEU A 1 111 ? 2.950 4.275 -7.874 1.00 97.75 111 LEU A N 1
ATOM 797 C CA . LEU A 1 111 ? 1.664 4.138 -8.569 1.00 97.75 111 LEU A CA 1
ATOM 798 C C . LEU A 1 111 ? 1.850 3.682 -10.020 1.00 97.75 111 LEU A C 1
ATOM 800 O O . LEU A 1 111 ? 1.150 2.783 -10.480 1.00 97.75 111 LEU A O 1
ATOM 804 N N . ALA A 1 112 ? 2.848 4.227 -10.723 1.00 97.88 112 ALA A N 1
ATOM 805 C CA . ALA A 1 112 ? 3.180 3.825 -12.090 1.00 97.88 112 ALA A CA 1
ATOM 806 C C . ALA A 1 112 ? 3.658 2.363 -12.208 1.00 97.88 112 ALA A C 1
ATOM 808 O O . ALA A 1 112 ? 3.722 1.833 -13.315 1.00 97.88 112 ALA A O 1
ATOM 809 N N . SER A 1 113 ? 3.969 1.685 -11.093 1.00 97.94 113 SER A N 1
ATOM 810 C CA . SER A 1 113 ? 4.243 0.243 -11.109 1.00 97.94 113 SER A CA 1
ATOM 811 C C . SER A 1 113 ? 3.002 -0.616 -11.377 1.00 97.94 113 SER A C 1
ATOM 813 O O . SER A 1 113 ? 3.142 -1.784 -11.726 1.00 97.94 113 SER A O 1
ATOM 815 N N . GLY A 1 114 ? 1.798 -0.080 -11.144 1.00 96.62 114 GLY A N 1
ATOM 816 C CA . GLY A 1 114 ? 0.544 -0.833 -11.206 1.00 96.62 114 GLY A CA 1
ATOM 817 C C . GLY A 1 114 ? 0.368 -1.885 -10.101 1.00 96.62 114 GLY A C 1
ATOM 818 O O . GLY A 1 114 ? -0.668 -2.532 -10.039 1.00 96.62 114 GLY A O 1
ATOM 819 N N . VAL A 1 115 ? 1.349 -2.065 -9.211 1.00 97.81 115 VAL A N 1
ATOM 820 C CA . VAL A 1 115 ? 1.265 -2.957 -8.038 1.00 97.81 115 VAL A CA 1
ATOM 821 C C . VAL A 1 115 ? 0.713 -2.214 -6.816 1.00 97.81 115 VAL A C 1
ATOM 823 O O . VAL A 1 115 ? 0.135 -2.817 -5.911 1.00 97.81 115 VAL A O 1
ATOM 826 N N . VAL A 1 116 ? 0.872 -0.892 -6.795 1.00 98.00 116 VAL A N 1
ATOM 827 C CA . VAL A 1 116 ? 0.400 -0.008 -5.727 1.00 98.00 116 VAL A CA 1
ATOM 828 C C . VAL A 1 116 ? -0.845 0.728 -6.194 1.00 98.00 116 VAL A C 1
ATOM 830 O O . VAL A 1 116 ? -0.888 1.233 -7.314 1.00 98.00 116 VAL A O 1
ATOM 833 N N . VAL A 1 117 ? -1.840 0.827 -5.317 1.00 97.19 117 VAL A N 1
ATOM 834 C CA . VAL A 1 117 ? -3.062 1.596 -5.560 1.00 97.19 117 VAL A CA 1
ATOM 835 C C . VAL A 1 117 ? -3.250 2.676 -4.498 1.00 97.19 117 VAL A C 1
ATOM 837 O O . VAL A 1 117 ? -2.853 2.512 -3.345 1.00 97.19 117 VAL A O 1
ATOM 840 N N . GLU A 1 118 ? -3.912 3.767 -4.868 1.00 96.81 118 GLU A N 1
ATOM 841 C CA . GLU A 1 118 ? -4.346 4.785 -3.912 1.00 96.81 118 GLU A CA 1
ATOM 842 C C . GLU A 1 118 ? -5.407 4.242 -2.946 1.00 96.81 118 GLU A C 1
ATOM 844 O O . GL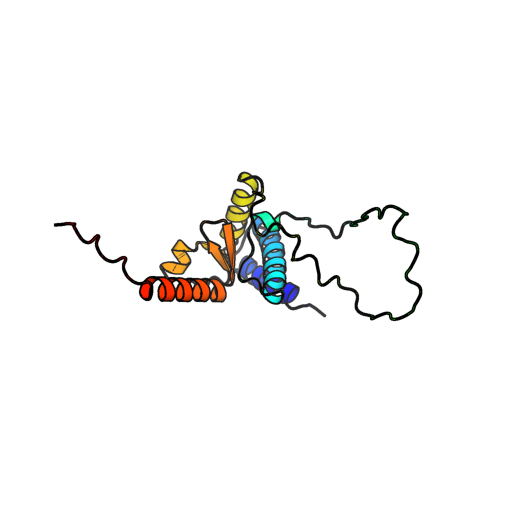U A 1 118 ? -6.327 3.516 -3.339 1.00 96.81 118 GLU A O 1
ATOM 849 N N . ALA A 1 119 ? -5.346 4.672 -1.686 1.00 96.06 119 ALA A N 1
ATOM 850 C CA . ALA A 1 119 ? -6.292 4.279 -0.646 1.00 96.06 119 ALA A CA 1
ATOM 851 C C . ALA A 1 119 ? -7.745 4.564 -1.042 1.00 96.06 119 ALA A C 1
ATOM 853 O O . ALA A 1 119 ? -8.611 3.714 -0.850 1.00 96.06 119 ALA A O 1
ATOM 854 N N . ALA A 1 120 ? -8.024 5.718 -1.656 1.00 93.31 120 ALA A N 1
ATOM 855 C CA . ALA A 1 120 ? -9.369 6.060 -2.122 1.00 93.31 120 ALA A CA 1
ATOM 856 C C . ALA A 1 120 ? -9.921 5.027 -3.126 1.00 93.31 120 ALA A C 1
ATOM 858 O O . ALA A 1 120 ? -11.087 4.637 -3.044 1.00 93.31 120 ALA A O 1
ATOM 859 N N . GLN A 1 121 ? -9.071 4.527 -4.026 1.00 92.88 121 GLN A N 1
ATOM 860 C CA . GLN A 1 121 ? -9.442 3.508 -5.008 1.00 92.88 121 GLN A CA 1
ATOM 861 C C . GLN A 1 121 ? -9.559 2.117 -4.362 1.00 92.88 121 GLN A C 1
ATOM 863 O O . GLN A 1 121 ? -10.520 1.397 -4.632 1.00 92.88 121 GLN A O 1
ATOM 868 N N . ALA A 1 122 ? -8.648 1.757 -3.448 1.00 92.94 122 ALA A N 1
ATOM 869 C CA . ALA A 1 122 ? -8.731 0.513 -2.671 1.00 92.94 122 ALA A CA 1
ATOM 870 C C . ALA A 1 122 ? -10.014 0.425 -1.828 1.00 92.94 122 ALA A C 1
ATOM 872 O O . ALA A 1 122 ? -10.563 -0.655 -1.619 1.00 92.94 122 ALA A O 1
ATOM 873 N N . ILE A 1 123 ? -10.494 1.574 -1.349 1.00 91.25 123 ILE A N 1
ATOM 874 C CA . ILE A 1 123 ? -11.730 1.724 -0.581 1.00 91.25 123 ILE A CA 1
ATOM 875 C C . ILE A 1 123 ? -12.973 1.517 -1.447 1.00 91.25 123 ILE A C 1
ATOM 877 O O . ILE A 1 123 ? -13.942 0.925 -0.967 1.00 91.25 123 ILE A O 1
ATOM 881 N N . ALA A 1 124 ? -12.967 2.056 -2.667 1.00 88.19 124 ALA A N 1
ATOM 882 C CA . ALA A 1 124 ? -14.139 2.118 -3.532 1.00 88.19 124 ALA A CA 1
ATOM 883 C C . ALA A 1 124 ? -14.451 0.793 -4.246 1.00 88.19 124 ALA A C 1
ATOM 885 O O . ALA A 1 124 ? -15.590 0.590 -4.659 1.00 88.19 124 ALA A O 1
ATOM 886 N N . GLY A 1 125 ? -13.477 -0.111 -4.389 1.00 80.62 125 GLY A N 1
ATOM 887 C CA . GLY A 1 125 ? -13.661 -1.347 -5.148 1.00 80.62 125 GLY A CA 1
ATOM 888 C C . GLY A 1 125 ? -12.862 -2.544 -4.641 1.00 80.62 125 GLY A C 1
ATOM 889 O O . GLY A 1 125 ? -11.973 -2.441 -3.793 1.00 80.62 125 GLY A O 1
ATOM 890 N N . ALA A 1 126 ? -13.167 -3.712 -5.207 1.00 72.19 126 ALA A N 1
ATOM 891 C CA . ALA A 1 126 ? -12.371 -4.921 -5.040 1.00 72.19 126 ALA A CA 1
ATOM 892 C C . ALA A 1 126 ? -11.063 -4.778 -5.834 1.00 72.19 126 ALA A C 1
ATOM 894 O O . ALA A 1 126 ? -10.954 -5.190 -6.983 1.00 72.19 126 ALA A O 1
ATOM 895 N N . SER A 1 127 ? -10.077 -4.120 -5.232 1.00 73.06 127 SER A N 1
ATOM 896 C CA . SER A 1 127 ? -8.743 -4.007 -5.811 1.00 73.06 127 SER A CA 1
ATOM 897 C C . SER A 1 127 ? -7.930 -5.268 -5.497 1.00 73.06 127 SER A C 1
ATOM 899 O O . SER A 1 127 ? -7.827 -5.654 -4.333 1.00 73.06 127 SER A O 1
ATOM 901 N N . ALA A 1 128 ? -7.347 -5.893 -6.524 1.00 85.44 128 ALA A N 1
ATOM 902 C CA . ALA A 1 128 ? -6.406 -7.005 -6.371 1.00 85.44 128 ALA A CA 1
ATOM 903 C C . ALA A 1 128 ? -4.983 -6.537 -6.007 1.00 85.44 128 ALA A C 1
ATOM 905 O O . ALA A 1 128 ? -4.103 -7.368 -5.825 1.00 85.44 128 ALA A O 1
ATOM 906 N N . HIS A 1 129 ? -4.746 -5.226 -5.900 1.00 93.88 129 HIS A N 1
ATOM 907 C CA . HIS A 1 129 ? -3.416 -4.676 -5.657 1.00 93.88 129 HIS A CA 1
ATOM 908 C C . HIS A 1 129 ? -2.918 -5.070 -4.256 1.00 93.88 129 HIS A C 1
ATOM 910 O O . HIS A 1 129 ? -3.642 -4.864 -3.272 1.00 93.88 129 HIS A O 1
ATOM 916 N N . PRO A 1 130 ? -1.694 -5.615 -4.139 1.00 95.88 130 PRO A N 1
ATOM 917 C CA . PRO A 1 130 ? -1.151 -6.075 -2.866 1.00 95.88 130 PRO A CA 1
ATOM 918 C C . PRO A 1 130 ? -0.710 -4.918 -1.967 1.00 95.88 130 PRO A C 1
ATOM 920 O O . PRO A 1 130 ? -0.633 -5.100 -0.750 1.00 95.88 130 PRO A O 1
ATOM 923 N N . LEU A 1 131 ? -0.442 -3.740 -2.541 1.00 97.94 131 LEU A N 1
ATOM 924 C CA . LEU A 1 131 ? 0.043 -2.564 -1.829 1.00 97.94 131 LEU A CA 1
ATOM 925 C C . LEU A 1 131 ? -0.929 -1.388 -1.939 1.00 97.94 131 LEU A C 1
ATOM 927 O O . LEU A 1 131 ? -1.510 -1.143 -2.998 1.00 97.94 131 LEU A O 1
ATOM 931 N N . VAL A 1 132 ? -1.071 -0.639 -0.846 1.00 97.94 132 VAL A N 1
ATOM 932 C CA . VAL A 1 132 ? -1.911 0.564 -0.772 1.00 97.94 132 VAL A CA 1
ATOM 933 C C . VAL A 1 132 ? -1.081 1.742 -0.291 1.00 97.94 132 VAL A C 1
ATOM 935 O O . VAL A 1 132 ? -0.349 1.617 0.689 1.00 97.94 132 VAL A O 1
ATOM 938 N N . LEU A 1 133 ? -1.224 2.881 -0.958 1.00 97.56 133 LEU A N 1
ATOM 939 C CA . LEU A 1 133 ? -0.658 4.156 -0.537 1.00 97.56 133 L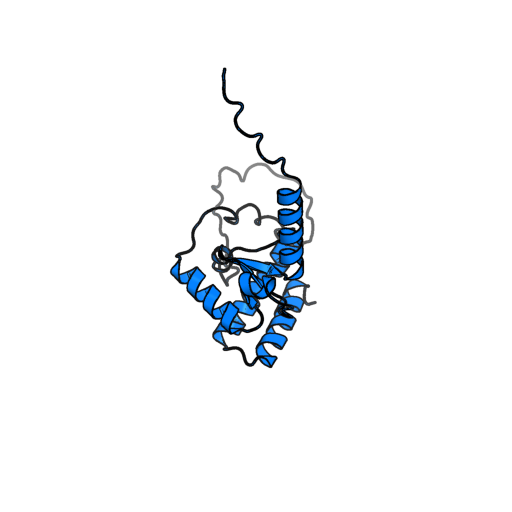EU A CA 1
ATOM 940 C C . LEU A 1 133 ? -1.787 5.064 -0.038 1.00 97.56 133 LEU A C 1
ATOM 942 O O . LEU A 1 133 ? -2.783 5.243 -0.739 1.00 97.56 133 LEU A O 1
ATOM 946 N N . ASP A 1 134 ? -1.676 5.594 1.179 1.00 95.56 134 ASP A N 1
ATOM 947 C CA . ASP A 1 134 ? -2.682 6.509 1.732 1.00 95.56 134 ASP A CA 1
ATOM 948 C C . ASP A 1 134 ? -2.404 7.979 1.381 1.00 95.56 134 ASP A C 1
ATOM 950 O O . ASP A 1 134 ? -1.405 8.305 0.747 1.00 95.56 134 ASP A O 1
ATOM 954 N N . SER A 1 135 ? -3.294 8.889 1.780 1.00 92.81 135 SER A N 1
ATOM 955 C CA . SER A 1 135 ? -3.138 10.333 1.543 1.00 92.81 135 SER A CA 1
ATOM 956 C C . SER A 1 135 ? -2.059 11.002 2.404 1.00 92.81 135 SER A C 1
ATOM 958 O O . SER A 1 135 ? -1.809 12.188 2.234 1.00 92.81 135 SER A O 1
ATOM 960 N N . SER A 1 136 ? -1.465 10.278 3.352 1.00 91.19 136 SER A N 1
ATOM 961 C CA . SER A 1 136 ? -0.422 10.751 4.267 1.00 91.19 136 SER A CA 1
ATOM 962 C C . SER A 1 136 ? 0.952 10.175 3.905 1.00 91.19 136 SER A C 1
ATOM 964 O O . SER A 1 136 ? 1.832 10.110 4.759 1.00 91.19 136 SER A O 1
ATOM 966 N N . ASP A 1 137 ? 1.121 9.727 2.656 1.00 94.31 137 ASP A N 1
ATOM 967 C CA . ASP A 1 137 ? 2.346 9.107 2.140 1.00 94.31 137 ASP A CA 1
ATOM 968 C C . ASP A 1 137 ? 2.793 7.877 2.945 1.00 94.31 137 ASP A C 1
ATOM 970 O O . ASP A 1 137 ? 3.986 7.640 3.124 1.00 94.31 137 ASP A O 1
ATOM 974 N N . ARG A 1 138 ? 1.854 7.060 3.432 1.00 95.56 138 ARG A N 1
ATOM 975 C CA . ARG A 1 138 ? 2.157 5.784 4.094 1.00 95.56 138 ARG A CA 1
ATOM 976 C C . ARG A 1 138 ? 1.821 4.616 3.182 1.00 95.56 138 ARG A C 1
ATOM 978 O O . ARG A 1 138 ? 0.715 4.522 2.647 1.00 95.56 138 ARG A O 1
ATOM 985 N N . LEU A 1 139 ? 2.791 3.723 3.013 1.00 97.44 139 LEU A N 1
ATOM 986 C CA . LEU A 1 139 ? 2.679 2.506 2.220 1.00 97.44 139 LEU A CA 1
ATOM 987 C C . LEU A 1 139 ? 2.324 1.317 3.118 1.00 97.44 139 LEU A C 1
ATOM 989 O O . LEU A 1 139 ? 2.966 1.079 4.142 1.00 97.44 139 LEU A O 1
ATOM 993 N N . TYR A 1 140 ? 1.328 0.548 2.689 1.00 97.56 140 TYR A N 1
ATOM 994 C CA . TYR A 1 140 ? 0.741 -0.570 3.417 1.00 97.56 140 TYR A CA 1
ATOM 995 C C . TYR A 1 140 ? 0.726 -1.845 2.584 1.00 97.56 140 TYR A C 1
ATOM 997 O O . TYR A 1 140 ? 0.512 -1.808 1.371 1.00 97.56 140 TYR A O 1
ATOM 1005 N N . LEU A 1 141 ? 0.775 -2.991 3.266 1.00 97.12 141 LEU A N 1
ATOM 1006 C CA . LEU A 1 141 ? 0.166 -4.209 2.735 1.00 97.12 141 LEU A CA 1
ATOM 1007 C C . LEU A 1 141 ? -1.355 -4.033 2.723 1.00 97.12 141 LEU A C 1
ATOM 1009 O O . LEU A 1 141 ? -1.939 -3.611 3.724 1.00 97.12 141 LEU A O 1
ATOM 1013 N N . ARG A 1 142 ? -2.022 -4.425 1.634 1.00 96.25 142 ARG A N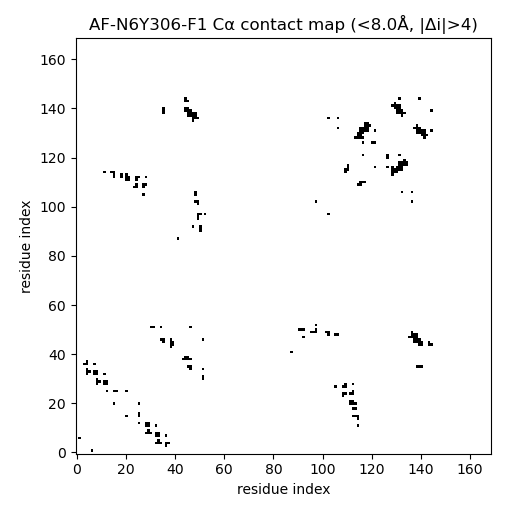 1
ATOM 1014 C CA . ARG A 1 142 ? -3.479 -4.278 1.489 1.00 96.25 142 ARG A CA 1
ATOM 1015 C C . ARG A 1 142 ? -4.255 -4.863 2.671 1.00 96.25 142 ARG A C 1
ATOM 1017 O O . ARG A 1 142 ? -5.166 -4.226 3.192 1.00 96.25 142 ARG A O 1
ATOM 1024 N N . ARG A 1 143 ? -3.849 -6.046 3.138 1.00 95.12 143 ARG A N 1
ATOM 1025 C CA . ARG A 1 143 ? -4.455 -6.706 4.302 1.00 95.12 143 ARG A CA 1
ATOM 1026 C C . ARG A 1 143 ? -4.388 -5.837 5.562 1.00 95.12 143 ARG A C 1
ATOM 1028 O O . ARG A 1 143 ? -5.364 -5.769 6.299 1.00 95.12 143 ARG A O 1
ATOM 1035 N N . HIS A 1 144 ? -3.249 -5.196 5.807 1.00 96.50 144 HIS A N 1
ATOM 1036 C CA . HIS A 1 144 ? -3.029 -4.353 6.982 1.00 96.50 144 HIS A CA 1
ATOM 1037 C C . HIS A 1 144 ? -3.806 -3.041 6.890 1.00 96.50 144 HIS A C 1
ATOM 1039 O O . HIS A 1 144 ? -4.456 -2.655 7.858 1.00 96.50 144 HIS A O 1
ATOM 1045 N N . PHE A 1 145 ? -3.847 -2.426 5.706 1.00 96.81 145 PHE A N 1
ATOM 1046 C CA . PHE A 1 145 ? -4.693 -1.262 5.447 1.00 96.81 145 PHE A CA 1
ATOM 1047 C C . PHE A 1 145 ? -6.177 -1.548 5.737 1.00 96.81 145 PHE A C 1
ATOM 1049 O O . PHE A 1 145 ? -6.849 -0.776 6.424 1.00 96.81 145 PHE A O 1
ATOM 1056 N N . ASP A 1 146 ? -6.695 -2.685 5.260 1.00 95.50 146 ASP A N 1
ATOM 1057 C CA . ASP A 1 146 ? -8.088 -3.071 5.500 1.00 95.50 146 ASP A CA 1
ATOM 1058 C C . ASP A 1 146 ? -8.367 -3.315 6.995 1.00 95.50 146 ASP A C 1
ATOM 1060 O O . ASP A 1 146 ? -9.423 -2.920 7.495 1.00 95.50 146 ASP A O 1
ATOM 1064 N N . GLN A 1 147 ? -7.415 -3.914 7.720 1.00 96.19 147 GLN A N 1
ATOM 1065 C CA . GLN A 1 147 ? -7.508 -4.142 9.166 1.00 96.19 147 GLN A CA 1
ATOM 1066 C C . GLN A 1 147 ? -7.510 -2.838 9.965 1.00 96.19 147 GLN A C 1
ATOM 1068 O O . GLN A 1 147 ? -8.400 -2.643 10.795 1.00 96.19 147 GLN A O 1
ATOM 1073 N N . GLU A 1 148 ? -6.566 -1.933 9.699 1.00 96.25 148 GLU A N 1
ATOM 1074 C CA . GLU A 1 148 ? -6.494 -0.632 10.371 1.00 96.25 148 GLU A CA 1
ATOM 1075 C C . GLU A 1 148 ? -7.775 0.169 10.127 1.00 96.25 148 GLU A C 1
ATOM 1077 O O . GLU A 1 148 ? -8.381 0.704 11.057 1.00 96.25 148 GLU A O 1
ATOM 1082 N N . ARG A 1 149 ? -8.269 0.172 8.887 1.00 94.69 149 ARG A N 1
ATOM 1083 C CA . ARG A 1 149 ? -9.518 0.848 8.538 1.00 94.69 149 ARG A CA 1
ATOM 1084 C C . ARG A 1 149 ? -10.734 0.220 9.213 1.00 94.69 149 ARG A C 1
ATOM 1086 O O . ARG A 1 149 ? -11.629 0.948 9.647 1.00 94.69 149 ARG A O 1
ATOM 1093 N N . ALA A 1 150 ? -10.810 -1.108 9.286 1.00 95.69 150 ALA A N 1
ATOM 1094 C CA . ALA A 1 150 ? -11.890 -1.797 9.988 1.00 95.69 150 ALA A CA 1
ATOM 1095 C C . ALA A 1 150 ? -11.884 -1.454 11.485 1.00 95.69 150 ALA A C 1
ATOM 1097 O O . ALA A 1 150 ? -12.940 -1.151 12.045 1.00 95.69 150 ALA A O 1
ATOM 1098 N N . LEU A 1 151 ? -10.700 -1.419 12.104 1.00 96.81 151 LEU A N 1
ATOM 1099 C CA . LEU A 1 151 ? -10.523 -0.997 13.490 1.00 96.81 151 LEU A CA 1
ATOM 1100 C C . LEU A 1 151 ? -10.959 0.458 13.688 1.00 96.81 151 LEU A C 1
ATOM 1102 O O . LEU A 1 151 ? -11.805 0.724 14.539 1.00 96.81 151 LEU A O 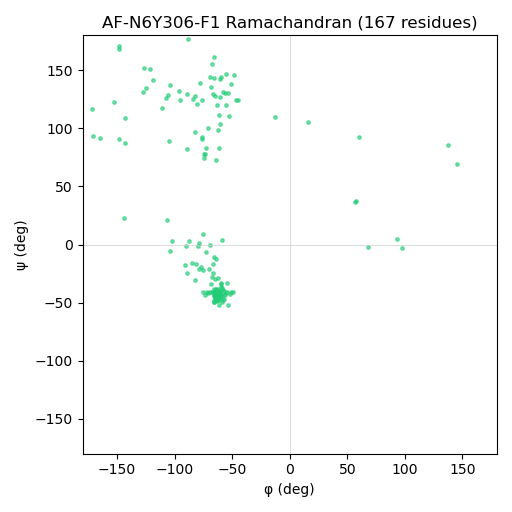1
ATOM 1106 N N . ALA A 1 152 ? -10.461 1.387 12.869 1.00 95.19 152 ALA A N 1
ATOM 1107 C CA . ALA A 1 152 ? -10.822 2.801 12.944 1.00 95.19 152 ALA A CA 1
ATOM 1108 C C . ALA A 1 152 ? -12.341 3.008 12.821 1.00 95.19 152 ALA A C 1
ATOM 1110 O O . ALA A 1 152 ? -12.945 3.732 13.611 1.00 95.19 152 ALA A O 1
ATOM 1111 N N . ARG A 1 153 ? -12.992 2.306 11.886 1.00 95.44 153 ARG A N 1
ATOM 1112 C CA . ARG A 1 153 ? -14.456 2.326 11.733 1.00 95.44 153 ARG A CA 1
ATOM 1113 C C . ARG A 1 153 ? -15.181 1.808 12.969 1.00 95.44 153 ARG A C 1
ATOM 1115 O O . ARG A 1 153 ? -16.151 2.427 13.399 1.00 95.44 153 ARG A O 1
ATOM 1122 N N . ALA A 1 154 ? -14.721 0.696 13.539 1.00 97.00 154 ALA A N 1
ATOM 1123 C CA . ALA A 1 154 ? -15.312 0.132 14.746 1.00 97.00 154 ALA A CA 1
ATOM 1124 C C . ALA A 1 154 ? -15.166 1.078 15.948 1.00 97.00 154 ALA A C 1
ATOM 1126 O O . ALA A 1 154 ? -16.105 1.213 16.730 1.00 97.00 154 ALA A O 1
ATOM 1127 N N . LEU A 1 155 ? -14.024 1.761 16.076 1.00 96.25 155 LEU A N 1
ATOM 1128 C CA . LEU A 1 155 ? -13.786 2.753 17.125 1.00 96.25 155 LEU A CA 1
ATOM 1129 C C . LEU A 1 155 ? -14.707 3.966 16.971 1.00 96.25 155 LEU A C 1
ATOM 1131 O O . LEU A 1 155 ? -15.379 4.337 17.929 1.00 96.25 155 LEU A O 1
ATOM 1135 N N . VAL A 1 156 ? -14.815 4.529 15.764 1.00 95.06 156 VAL A N 1
ATOM 1136 C CA . VAL A 1 156 ? -15.725 5.652 15.481 1.00 95.06 156 VAL A CA 1
ATOM 1137 C C . VAL A 1 156 ? -17.184 5.274 15.752 1.00 95.06 156 VAL A C 1
ATOM 1139 O O . VAL A 1 156 ? -17.915 6.063 16.340 1.00 95.06 156 VAL A O 1
ATOM 1142 N N . ALA A 1 157 ? -17.612 4.063 15.382 1.00 94.44 157 ALA A N 1
ATOM 1143 C CA . ALA A 1 157 ? -18.979 3.597 15.626 1.00 94.44 157 ALA A CA 1
ATOM 1144 C C . ALA A 1 157 ? -19.304 3.398 17.118 1.00 94.44 157 ALA A C 1
ATOM 1146 O O . ALA A 1 157 ? -20.464 3.499 17.511 1.00 94.44 157 ALA A O 1
ATOM 1147 N N . ARG A 1 158 ? -18.295 3.091 17.942 1.00 92.94 158 ARG A N 1
ATOM 1148 C CA . ARG A 1 158 ? -18.438 2.886 19.394 1.00 92.94 158 ARG A CA 1
ATOM 1149 C C . ARG A 1 158 ? -18.242 4.161 20.205 1.00 92.94 158 ARG A C 1
ATOM 1151 O O . ARG A 1 158 ? -18.621 4.181 21.374 1.00 92.94 158 ARG A O 1
ATOM 1158 N N . ALA A 1 159 ? -17.628 5.191 19.625 1.00 92.88 159 ALA A N 1
ATOM 1159 C CA . ALA A 1 159 ? -17.395 6.445 20.316 1.00 92.88 159 ALA A CA 1
ATOM 1160 C C . ALA A 1 159 ? -18.746 7.054 20.735 1.00 92.88 159 ALA A C 1
ATOM 1162 O O . ALA A 1 159 ? -19.638 7.200 19.892 1.00 92.88 159 ALA A O 1
ATOM 1163 N N . PRO A 1 160 ? -18.936 7.398 22.022 1.00 82.38 160 PRO A N 1
ATOM 1164 C CA . PRO A 1 160 ? -20.158 8.051 22.457 1.00 82.38 160 PRO A CA 1
ATOM 1165 C C . PRO A 1 160 ? -20.325 9.350 21.671 1.00 82.38 160 PRO A C 1
ATOM 1167 O O . PRO A 1 160 ? -19.402 10.159 21.559 1.00 82.38 160 PRO A O 1
ATOM 1170 N N . ARG A 1 161 ? -21.518 9.558 21.116 1.00 68.38 161 ARG A N 1
ATOM 1171 C CA . ARG A 1 161 ? -21.870 10.841 20.513 1.00 68.38 161 ARG A CA 1
ATOM 1172 C C . ARG A 1 161 ? -21.845 11.864 21.642 1.00 68.38 161 ARG A C 1
ATOM 1174 O O . ARG A 1 161 ? -22.555 11.669 22.627 1.00 68.38 161 ARG A O 1
ATOM 1181 N N . ALA A 1 162 ? -20.999 12.890 21.530 1.00 66.81 162 ALA A N 1
ATOM 1182 C CA . ALA A 1 162 ? -20.913 13.948 22.531 1.00 66.81 162 ALA A CA 1
ATOM 1183 C C . ALA A 1 162 ? -22.333 14.382 22.922 1.00 66.81 162 ALA A C 1
ATOM 1185 O O . ALA A 1 162 ? -23.151 14.678 22.043 1.00 66.81 162 ALA A O 1
ATOM 1186 N N . ALA A 1 163 ? -22.640 14.320 24.221 1.00 61.31 163 ALA A N 1
ATOM 1187 C CA . ALA A 1 163 ? -23.932 14.743 24.734 1.00 61.31 163 ALA A CA 1
ATOM 1188 C C . ALA A 1 163 ? -24.187 16.172 24.243 1.00 61.31 163 ALA A C 1
ATOM 1190 O O . ALA A 1 163 ? -23.302 17.026 24.340 1.00 61.31 163 ALA A O 1
ATOM 1191 N N . ALA A 1 164 ? -25.367 16.408 23.665 1.00 64.00 164 ALA A N 1
ATOM 1192 C CA . ALA A 1 164 ? -25.776 17.748 23.268 1.00 64.00 164 ALA A CA 1
ATOM 1193 C C . ALA A 1 164 ? -25.577 18.695 24.467 1.00 64.00 164 ALA A C 1
ATOM 1195 O O . ALA A 1 164 ? -25.871 18.281 25.594 1.00 64.00 164 ALA A O 1
ATOM 1196 N N . PRO A 1 165 ? -25.058 19.920 24.263 1.00 65.31 165 PRO A N 1
ATOM 1197 C CA . PRO A 1 165 ? -24.860 20.849 25.363 1.00 65.31 165 PRO A CA 1
ATOM 1198 C C . PRO A 1 165 ? -26.192 21.033 26.092 1.00 65.31 165 PRO A C 1
ATOM 1200 O O . PRO A 1 165 ? -27.191 21.430 25.490 1.00 65.31 165 PRO A O 1
ATOM 1203 N N . VAL A 1 166 ? -26.204 20.686 27.379 1.00 69.06 166 VAL A N 1
ATOM 1204 C CA . VAL A 1 166 ? -27.326 20.963 28.275 1.00 69.06 166 VAL A CA 1
ATOM 1205 C C . VAL A 1 166 ? -27.456 22.482 28.320 1.00 69.06 166 VAL A C 1
ATOM 1207 O O . VAL A 1 166 ? -26.546 23.159 28.797 1.00 69.06 166 VAL A O 1
ATOM 1210 N N . GLN A 1 167 ? -28.538 23.025 27.756 1.00 59.84 167 GLN A N 1
ATOM 1211 C CA . GLN A 1 167 ? -28.816 24.452 27.882 1.00 59.84 167 GLN A CA 1
ATOM 1212 C C . GLN A 1 167 ? -29.086 24.760 29.364 1.00 59.84 167 GLN A C 1
ATOM 1214 O O . GLN A 1 167 ? -29.897 24.056 29.975 1.00 59.84 167 GLN A O 1
ATOM 1219 N N . PRO A 1 168 ? -28.395 25.746 29.962 1.00 67.44 168 PRO A N 1
ATOM 1220 C CA . PRO A 1 168 ? -28.700 26.188 31.316 1.00 67.44 168 PRO A CA 1
ATOM 1221 C C . PRO A 1 168 ? -30.083 26.872 31.371 1.00 67.44 168 PRO A C 1
ATOM 1223 O O . PRO A 1 168 ? -30.554 27.335 30.329 1.00 67.44 168 PRO A O 1
ATOM 1226 N N . PRO A 1 169 ? -30.731 26.882 32.555 1.00 73.75 169 PRO A N 1
ATOM 1227 C CA . PRO A 1 169 ? -32.098 27.375 32.745 1.00 73.75 169 PRO A CA 1
ATOM 1228 C C . PRO A 1 169 ? -32.260 28.877 32.490 1.00 73.75 169 PRO A C 1
ATOM 1230 O O . PRO A 1 169 ? -31.278 29.629 32.694 1.00 73.75 169 PRO A O 1
#

Radius of gyration: 21.39 Å; Cα contacts (8 Å, |Δi|>4): 155; chains: 1; bounding box: 70×46×51 Å

pLDDT: mean 77.05, std 24.14, range [28.12, 98.0]

Sequence (169 aa):
MNDLADGFAHHLLAWADALQAPAASRAVLASAARRLALATSAGHVCIPLAALNEGGAAGEITREVPAAFAADMDGDLAPADGQSDADWTLLPWAGEASAPQFADELRHRLLASGVVVEAAQAIAGASAHPLVLDSSDRLYLRRHFDQERALARALVARAPRAAAPVQPP

Foldseek 3Di:
DDDPLQVQLVVLLVVLVVVVFDPLLNVLSSLLSSVQVVCVVVPDQWDALLLSPPDPDPDDPPPPDPPPPPPDDDDDDDDPDDDDPDDPVVRCPDDPDDPVVSLVVSVVSNVSSVLEDEPVVLVVDDDPRQWYAYPRRIIGGSVSSVVVVVVVVVCVVPPPDPPDPDDDD

Mean predicted aligned error: 12.69 Å

Secondary structure (DSSP, 8-state):
---HHHHHHHHHHHHHHHTT--HHHHHHHHHHHHHHHHHHHTT-SEEEGGGGGS-SS---------TTS-SS---------------TTTS-SS-----HHHHHHHHHHHHTTSSEEEHHHHHHS----SEEE-TTSEEEEHHHHHHHHHHHHHHHHHSPP-PPP----

Solvent-accessible surface area (backbone atoms only — not comparable to full-atom values): 10348 Å² total; per-residue (Å²): 133,83,52,69,30,56,54,51,15,52,52,52,44,57,51,19,55,77,65,65,31,48,70,73,14,48,59,50,42,35,54,50,38,27,51,45,40,51,39,39,77,75,69,41,70,59,41,48,48,48,66,73,66,72,60,102,56,101,64,82,84,77,70,82,70,70,84,83,75,76,82,84,84,88,80,94,81,86,80,94,70,96,64,87,91,73,58,80,85,72,52,73,89,71,81,69,77,50,60,66,71,56,41,53,50,50,50,52,32,37,44,57,17,67,43,34,39,50,40,72,56,53,71,75,45,94,60,88,45,60,28,30,33,45,98,80,50,34,40,24,46,35,71,47,49,54,49,53,51,52,49,52,51,53,48,61,73,66,51,78,75,78,74,74,82,80,77,80,135